Protein AF-A0A091UAT8-F1 (afdb_monomer)

Organism: NCBI:txid9218

Sequence (50 aa):
YKILGVSRGASIKDIKKAYRKLALQLHPDRNPDDPRAQEKFQDLGAAYEV

pLDDT: mean 74.62, std 9.91, range [46.78, 84.0]

Mean predicted aligned error: 6.26 Å

Secondary structure (DSSP, 8-state):
-TTTT--TT--HHHHHHHHHHHHHHS-TTT-TT-HHHHHHHHHHHHHHH-

InterPro domains:
  IPR001623 DnaJ domain [PF00226] (1-50)
  IPR001623 DnaJ domain [PR00625] (1-19)
  IPR001623 DnaJ domain [PR00625] (19-34)
  IPR001623 DnaJ domain [PR00625] (36-50)
  IPR001623 DnaJ domain [PS50076] (1-50)
  IPR001623 DnaJ domain [SM00271] (1-50)
  IPR001623 DnaJ domain [cd06257] (1-50)
  I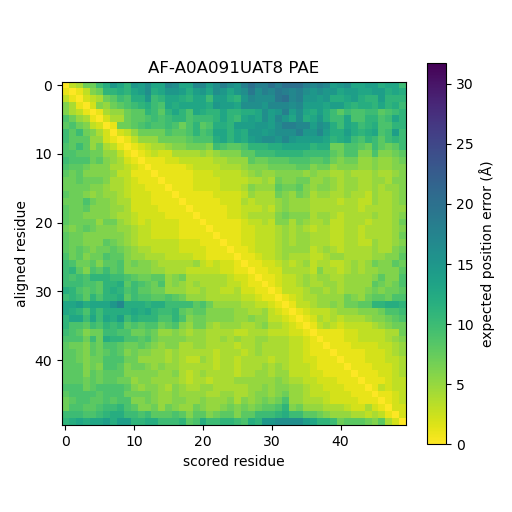PR036869 Chaperone J-domain superfa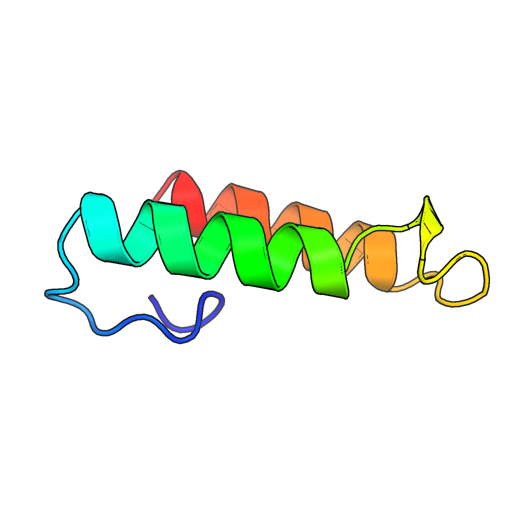mily [G3DSA:1.10.287.110] (1-50)
  IPR036869 Chaperone J-domain superfamily [SSF46565] (1-50)
  IPR051736 DnaJ homolog subfamily B member 11-like [PTHR44298] (1-50)

Nearest PDB structures (foldseek):
  2dn9-assembly1_A  TM=9.341E-01  e=1.745E-03  Homo sapiens
  7x89-assembly1_A  TM=8.578E-01  e=9.401E-04  Homo sapiens
  2ctw-assembly1_A  TM=8.900E-01  e=2.101E-03  Mus musculus
  6rzy-assembly2_B  TM=8.880E-01  e=4.414E-03  Plasmodium falciparum 3D7
  2ctq-assembly1_A  TM=8.905E-01  e=5.934E-02  Homo sapiens

Radius of gyration: 10.96 Å; Cα contacts (8 Å, |Δi|>4): 40; chains: 1; bounding box: 27×14×28 Å

Solvent-accessible surface area (backbone atoms only — not comparable to full-atom values): 2949 Å² total; per-residue (Å²): 63,84,80,66,72,41,59,96,80,58,50,72,69,53,50,54,52,45,48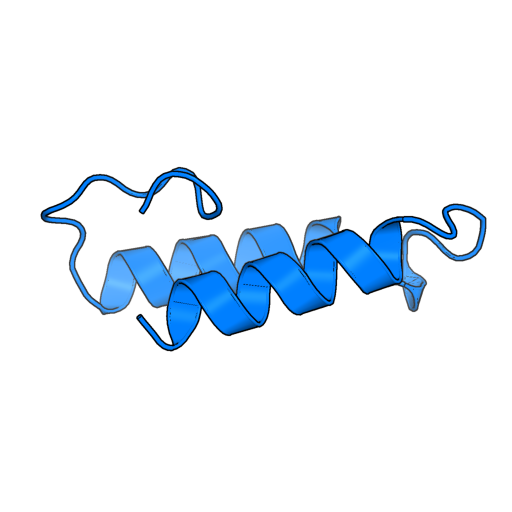,53,55,47,46,61,70,34,26,43,88,80,32,78,87,41,82,57,21,57,54,53,42,50,49,46,51,56,41,68,78,109

Foldseek 3Di:
DVLLVDDPPDDPVRLVVSLVVQCVVLPCVVVVPDPCSVVSNVSSVVVNVD

Structure (mmCIF, N/CA/C/O backbone):
data_AF-A0A091UAT8-F1
#
_entry.id   AF-A0A091UAT8-F1
#
loop_
_atom_site.group_PDB
_atom_site.id
_atom_site.type_symbol
_atom_site.label_atom_id
_atom_site.label_alt_id
_atom_site.label_comp_id
_atom_site.label_asym_id
_atom_site.label_entity_id
_atom_site.label_seq_id
_atom_site.pdbx_PDB_ins_code
_atom_site.Cartn_x
_atom_site.Cartn_y
_atom_site.Cartn_z
_atom_site.occupancy
_atom_site.B_iso_or_equiv
_atom_site.auth_seq_id
_atom_site.auth_comp_id
_atom_site.auth_asym_id
_atom_site.auth_atom_id
_atom_site.pdbx_PDB_model_num
ATOM 1 N N . TYR A 1 1 ? -10.037 -1.544 0.169 1.00 47.91 1 TYR A N 1
ATOM 2 C CA . TYR A 1 1 ? -10.358 -2.850 0.811 1.00 47.91 1 TYR A CA 1
ATOM 3 C C . TYR A 1 1 ? -9.950 -4.087 0.003 1.00 47.91 1 TYR A C 1
ATOM 5 O O . TYR A 1 1 ? -9.093 -4.820 0.473 1.00 47.91 1 TYR A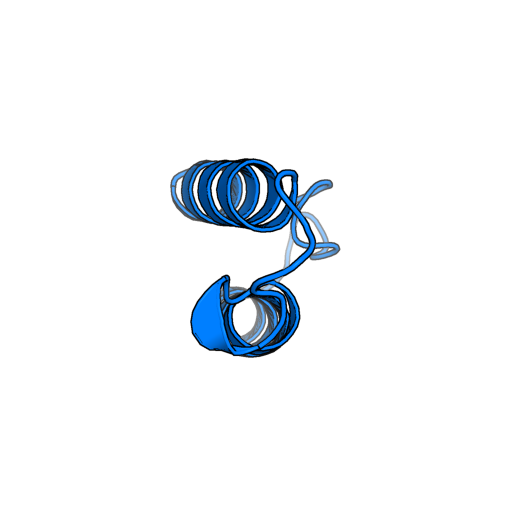 O 1
ATOM 13 N N . LYS A 1 2 ? -10.479 -4.336 -1.209 1.00 46.78 2 LYS A N 1
ATOM 14 C CA . LYS A 1 2 ? -10.136 -5.552 -1.989 1.00 46.78 2 LYS A CA 1
ATOM 15 C C . LYS A 1 2 ? -8.695 -5.568 -2.537 1.00 46.78 2 LYS A C 1
ATOM 17 O O . LYS A 1 2 ? -8.079 -6.622 -2.565 1.00 46.78 2 LYS A O 1
ATOM 22 N N . ILE A 1 3 ? -8.159 -4.400 -2.899 1.00 53.44 3 ILE A N 1
ATOM 23 C CA . ILE A 1 3 ? -6.822 -4.232 -3.503 1.00 53.44 3 ILE A CA 1
ATOM 24 C C . ILE A 1 3 ? -5.697 -4.374 -2.462 1.00 53.44 3 ILE A C 1
ATOM 26 O O . ILE A 1 3 ? -4.706 -5.057 -2.685 1.00 53.44 3 ILE A O 1
ATOM 30 N N . LEU A 1 4 ? -5.884 -3.799 -1.271 1.00 59.72 4 LEU A N 1
ATOM 31 C CA . LEU A 1 4 ? -4.942 -3.911 -0.147 1.00 59.72 4 LEU A CA 1
ATOM 32 C C . LEU A 1 4 ? -5.050 -5.245 0.617 1.00 59.72 4 LEU A C 1
ATOM 34 O O . LEU A 1 4 ? -4.287 -5.473 1.552 1.00 59.72 4 LEU A O 1
ATOM 38 N N . GLY A 1 5 ? -6.026 -6.100 0.283 1.00 61.34 5 GLY A N 1
ATOM 39 C CA . GLY A 1 5 ? -6.329 -7.317 1.047 1.00 61.34 5 GLY A CA 1
ATOM 40 C C . GLY A 1 5 ? -6.797 -7.050 2.486 1.00 61.34 5 GLY A C 1
ATOM 41 O O . GLY A 1 5 ? -6.806 -7.958 3.313 1.00 61.34 5 GLY A O 1
ATOM 42 N N . VAL A 1 6 ? -7.169 -5.808 2.805 1.00 58.19 6 VAL A N 1
ATOM 43 C CA . VAL A 1 6 ? -7.602 -5.394 4.145 1.00 58.19 6 VAL A CA 1
ATOM 44 C C . VAL A 1 6 ? -9.122 -5.408 4.236 1.00 58.19 6 VAL A C 1
ATOM 46 O O . VAL A 1 6 ? -9.826 -4.940 3.338 1.00 58.19 6 VAL A O 1
ATOM 49 N N . SER A 1 7 ? -9.634 -5.972 5.330 1.00 56.47 7 SER A N 1
ATOM 50 C CA . SER A 1 7 ? -11.073 -6.087 5.582 1.00 56.47 7 SER A CA 1
ATOM 51 C C . SER A 1 7 ? -11.727 -4.708 5.718 1.00 56.47 7 SER A C 1
ATOM 53 O O . SER A 1 7 ? -11.077 -3.764 6.161 1.00 56.47 7 SER A O 1
ATOM 55 N N . ARG A 1 8 ? -13.017 -4.586 5.370 1.00 59.31 8 ARG A N 1
ATOM 56 C CA . ARG A 1 8 ? -13.786 -3.316 5.362 1.00 59.31 8 ARG A CA 1
ATOM 57 C C . ARG A 1 8 ? -13.856 -2.575 6.706 1.00 59.31 8 ARG A C 1
ATOM 59 O O . ARG A 1 8 ? -14.286 -1.432 6.734 1.00 59.31 8 ARG A O 1
ATOM 66 N N . GLY A 1 9 ? -13.436 -3.226 7.791 1.00 65.12 9 GLY A N 1
ATOM 67 C CA . GLY A 1 9 ? -13.312 -2.657 9.137 1.00 65.12 9 GLY A CA 1
ATOM 68 C C . GLY A 1 9 ? -11.879 -2.635 9.676 1.00 65.12 9 GLY A C 1
ATOM 69 O O . GLY A 1 9 ? -11.688 -2.532 10.885 1.00 65.12 9 GLY A O 1
ATOM 70 N N . ALA A 1 10 ? -10.865 -2.798 8.820 1.00 66.88 10 ALA A N 1
ATOM 71 C CA . ALA A 1 10 ? -9.473 -2.715 9.240 1.00 66.88 10 ALA A CA 1
ATOM 72 C C . ALA A 1 10 ? -9.175 -1.312 9.785 1.00 66.88 10 ALA A C 1
ATOM 74 O O . ALA A 1 10 ? -9.502 -0.305 9.160 1.00 66.88 10 ALA A O 1
ATOM 75 N N . SER A 1 11 ? -8.539 -1.244 10.954 1.00 76.50 11 SER A N 1
ATOM 76 C CA . SER A 1 11 ? -8.153 0.037 11.537 1.00 76.50 11 SER A CA 1
ATOM 77 C C . SER A 1 11 ? -7.080 0.714 10.691 1.00 76.50 11 SER A C 1
ATOM 79 O O . SER A 1 11 ? -6.258 0.054 10.058 1.00 76.50 11 SER A O 1
ATOM 81 N N . ILE A 1 12 ? -7.008 2.045 10.758 1.00 75.81 12 ILE A N 1
ATOM 82 C CA . ILE A 1 12 ? -6.002 2.853 10.046 1.00 75.81 12 ILE A CA 1
ATOM 83 C C . ILE A 1 12 ? -4.576 2.328 10.309 1.00 75.81 12 ILE A C 1
ATOM 85 O O . ILE A 1 12 ? -3.733 2.330 9.414 1.00 75.81 12 ILE A O 1
ATOM 89 N N . LYS A 1 13 ? -4.307 1.813 11.520 1.00 81.56 13 LYS A N 1
ATOM 90 C CA . LYS A 1 13 ? -3.037 1.155 11.877 1.00 81.56 13 LYS A CA 1
ATOM 91 C C . LYS A 1 13 ? -2.758 -0.102 11.044 1.00 81.56 13 LYS A C 1
ATOM 93 O O . LYS A 1 13 ? -1.639 -0.254 10.556 1.00 81.56 13 LYS A O 1
ATOM 98 N N . ASP A 1 14 ? -3.749 -0.970 10.864 1.00 80.00 14 ASP A N 1
ATOM 99 C CA . ASP A 1 14 ? -3.633 -2.182 10.048 1.00 80.00 14 ASP A CA 1
ATOM 100 C C . ASP A 1 14 ? -3.496 -1.845 8.567 1.00 80.00 14 ASP A C 1
ATOM 102 O O . ASP A 1 14 ? -2.642 -2.414 7.892 1.00 80.00 14 ASP A O 1
ATOM 106 N N . ILE A 1 15 ? -4.247 -0.849 8.087 1.00 77.06 15 ILE A N 1
ATOM 107 C CA . ILE A 1 15 ? -4.147 -0.350 6.712 1.00 77.06 15 ILE A CA 1
ATOM 108 C C . ILE A 1 15 ? -2.735 0.186 6.446 1.00 77.06 15 ILE A C 1
ATOM 110 O O . ILE A 1 15 ? -2.102 -0.223 5.478 1.00 77.06 15 ILE A O 1
ATOM 114 N N . LYS A 1 16 ? -2.176 1.021 7.335 1.00 80.19 16 LYS A N 1
ATOM 115 C CA . LYS A 1 16 ? -0.801 1.540 7.198 1.00 80.19 16 LYS A CA 1
ATOM 116 C C . LYS A 1 16 ? 0.249 0.428 7.212 1.00 80.19 16 LYS A C 1
ATOM 118 O O . LYS A 1 16 ? 1.246 0.507 6.492 1.00 80.19 16 LYS A O 1
ATOM 123 N N . LYS A 1 17 ? 0.052 -0.594 8.050 1.00 83.81 17 LYS A N 1
ATOM 124 C CA . LYS A 1 17 ? 0.977 -1.726 8.186 1.00 83.81 17 LYS A CA 1
ATOM 125 C C . LYS A 1 17 ? 0.932 -2.631 6.953 1.00 83.81 17 LYS A C 1
ATOM 127 O O . LYS A 1 17 ? 1.988 -2.998 6.441 1.00 83.81 17 LYS A O 1
ATOM 132 N N . ALA A 1 18 ? -0.265 -2.938 6.454 1.00 81.06 18 ALA A N 1
ATOM 133 C CA . ALA A 1 18 ? -0.4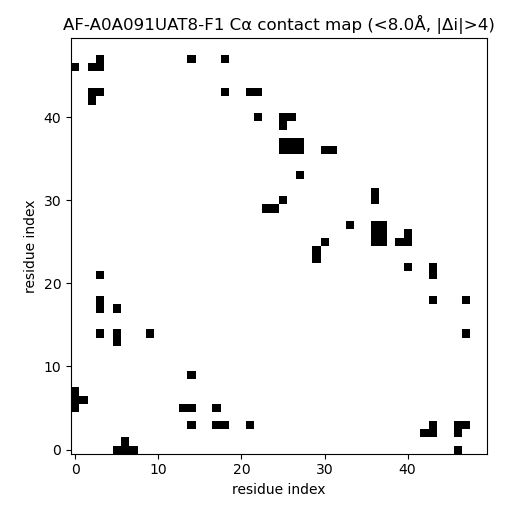76 -3.687 5.220 1.00 81.06 18 ALA A CA 1
ATOM 134 C C . ALA A 1 18 ? 0.055 -2.916 4.005 1.00 81.06 18 ALA A C 1
ATOM 136 O O . ALA A 1 18 ? 0.841 -3.474 3.246 1.00 81.06 18 ALA A O 1
ATOM 137 N N . TYR A 1 19 ? -0.269 -1.623 3.890 1.00 80.75 19 TYR A N 1
ATOM 138 C CA . TYR A 1 19 ? 0.223 -0.736 2.836 1.00 80.75 19 TYR A CA 1
ATOM 139 C C . TYR A 1 19 ? 1.748 -0.716 2.790 1.00 80.75 19 TYR A C 1
ATOM 141 O O . TYR A 1 19 ? 2.316 -0.981 1.743 1.00 80.75 19 TYR A O 1
ATOM 149 N N . ARG A 1 20 ? 2.444 -0.501 3.918 1.00 83.94 20 ARG A N 1
ATOM 150 C CA . ARG A 1 20 ? 3.920 -0.546 3.930 1.00 83.94 20 ARG A CA 1
ATOM 151 C C . ARG A 1 20 ? 4.467 -1.894 3.470 1.00 83.94 20 ARG A C 1
ATOM 153 O O . ARG A 1 20 ? 5.458 -1.932 2.749 1.00 83.94 20 ARG A O 1
ATOM 160 N N . LYS A 1 21 ? 3.844 -2.994 3.897 1.00 83.69 21 LYS A N 1
ATOM 161 C CA . LYS A 1 21 ? 4.293 -4.349 3.557 1.00 83.69 21 LYS A CA 1
ATOM 162 C C . LYS A 1 21 ? 4.099 -4.647 2.067 1.00 83.69 21 LYS A C 1
ATOM 164 O O . LYS A 1 21 ? 5.004 -5.190 1.443 1.00 83.69 21 LYS A O 1
ATOM 169 N N . LEU A 1 22 ? 2.956 -4.255 1.506 1.00 79.81 22 LEU A N 1
ATOM 170 C CA . LEU A 1 22 ? 2.648 -4.375 0.081 1.00 79.81 22 LEU A CA 1
ATOM 171 C C . LEU A 1 22 ? 3.479 -3.415 -0.768 1.00 79.81 22 LEU A C 1
ATOM 173 O O . LEU A 1 22 ? 4.022 -3.846 -1.771 1.00 79.81 22 LEU A O 1
ATOM 177 N N . ALA A 1 23 ? 3.660 -2.165 -0.347 1.00 81.62 23 ALA A N 1
ATOM 178 C CA . ALA A 1 23 ? 4.494 -1.185 -1.036 1.00 81.62 23 ALA A CA 1
ATOM 179 C C . ALA A 1 23 ? 5.942 -1.674 -1.145 1.00 81.62 23 ALA A C 1
ATOM 181 O O . ALA A 1 23 ? 6.539 -1.578 -2.205 1.00 81.62 23 ALA A O 1
ATOM 182 N N . LEU A 1 24 ? 6.495 -2.275 -0.086 1.00 82.75 24 LEU A N 1
ATOM 183 C CA . LEU A 1 24 ? 7.820 -2.896 -0.144 1.00 82.75 24 LEU A CA 1
ATOM 184 C C . LEU A 1 24 ? 7.865 -4.109 -1.084 1.00 82.75 24 LEU A C 1
ATOM 186 O O . LEU A 1 24 ? 8.880 -4.313 -1.737 1.00 82.75 24 LEU A O 1
ATOM 190 N N . GLN A 1 25 ? 6.801 -4.913 -1.163 1.00 80.56 25 GLN A N 1
ATOM 191 C CA . GLN A 1 25 ? 6.751 -6.067 -2.072 1.00 80.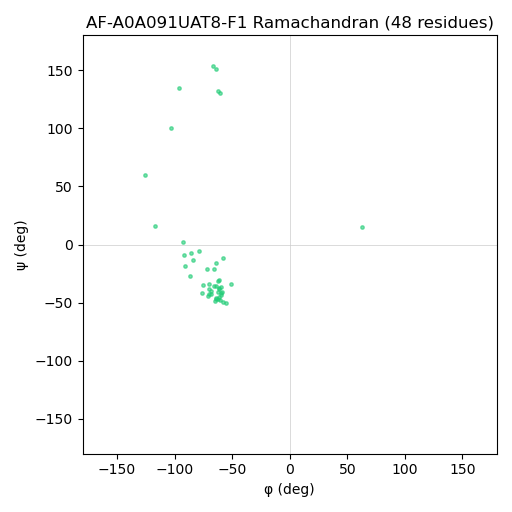56 25 GLN A CA 1
ATOM 192 C C . GLN A 1 25 ? 6.538 -5.676 -3.533 1.00 80.56 25 GLN A C 1
ATOM 194 O O . GLN A 1 25 ? 7.074 -6.334 -4.415 1.00 80.56 25 GLN A O 1
ATOM 199 N N . LEU A 1 26 ? 5.758 -4.629 -3.781 1.00 79.69 26 LEU A N 1
ATOM 200 C CA . LEU A 1 26 ? 5.405 -4.120 -5.104 1.00 79.69 26 LEU A CA 1
ATOM 201 C C . LEU A 1 26 ? 6.360 -3.021 -5.575 1.00 79.69 26 LEU A C 1
ATOM 203 O O . LEU A 1 26 ? 6.159 -2.462 -6.647 1.00 79.69 26 LEU A O 1
ATOM 207 N N . HIS A 1 27 ? 7.381 -2.694 -4.781 1.00 82.88 27 HIS A N 1
ATOM 208 C CA . HIS A 1 27 ? 8.289 -1.601 -5.085 1.00 82.88 27 HIS A CA 1
ATOM 209 C C . HIS A 1 27 ? 9.002 -1.861 -6.423 1.00 82.88 27 HIS A C 1
ATOM 211 O O . HIS A 1 27 ? 9.573 -2.946 -6.586 1.00 82.88 27 HIS A O 1
ATOM 217 N N . PRO A 1 28 ? 9.031 -0.892 -7.355 1.00 80.06 28 PRO A N 1
ATOM 218 C CA . PRO A 1 28 ? 9.688 -1.059 -8.653 1.00 80.06 28 PRO A CA 1
ATOM 219 C C . PRO A 1 28 ? 11.196 -1.305 -8.505 1.00 80.06 28 PRO A C 1
ATOM 221 O O . PRO A 1 28 ? 11.762 -2.090 -9.244 1.00 80.06 28 PRO A O 1
ATOM 224 N N . ASP A 1 29 ? 11.832 -0.745 -7.473 1.00 84.00 29 ASP A N 1
ATOM 225 C CA . ASP A 1 29 ? 13.250 -1.008 -7.151 1.00 84.00 29 ASP A CA 1
ATOM 226 C C . ASP A 1 29 ? 13.539 -2.484 -6.810 1.00 84.00 29 ASP A C 1
ATOM 228 O O . ASP A 1 29 ? 14.615 -2.997 -7.096 1.00 84.00 29 ASP A O 1
ATOM 232 N N . ARG A 1 30 ? 12.562 -3.199 -6.226 1.00 81.50 30 ARG A N 1
ATOM 233 C CA . ARG A 1 30 ? 12.682 -4.641 -5.944 1.00 81.50 30 ARG A CA 1
ATOM 234 C C . ARG A 1 30 ? 12.171 -5.518 -7.081 1.00 81.50 30 ARG A C 1
ATOM 236 O O . ARG A 1 30 ? 12.517 -6.694 -7.118 1.00 81.50 30 ARG A O 1
ATOM 243 N N . ASN A 1 31 ? 11.368 -4.952 -7.978 1.00 81.19 31 ASN A N 1
ATOM 244 C CA . ASN A 1 31 ? 10.848 -5.610 -9.171 1.00 81.19 31 ASN A CA 1
ATOM 245 C C . ASN A 1 31 ? 11.190 -4.785 -10.427 1.00 81.19 31 ASN A C 1
ATOM 247 O O . ASN A 1 31 ? 10.277 -4.340 -11.124 1.00 81.19 31 ASN A O 1
ATOM 251 N N . PRO A 1 32 ? 12.485 -4.556 -10.717 1.00 78.31 32 PRO A N 1
ATOM 252 C CA . PRO A 1 32 ? 12.899 -3.716 -11.843 1.00 78.31 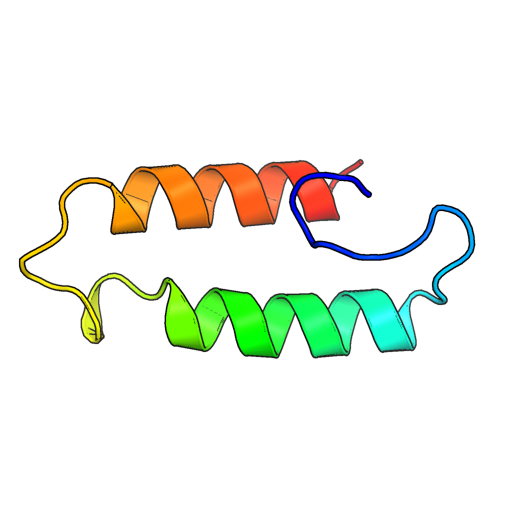32 PRO A CA 1
ATOM 253 C C . PRO A 1 32 ? 12.510 -4.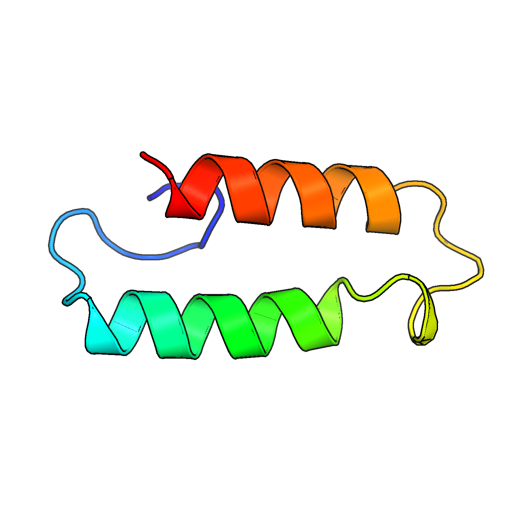319 -13.202 1.00 78.31 32 PRO A C 1
ATOM 255 O O . PRO A 1 32 ? 12.395 -3.594 -14.184 1.00 78.31 32 PRO A O 1
ATOM 258 N N . ASP A 1 33 ? 12.270 -5.631 -13.240 1.00 80.75 33 ASP A N 1
ATOM 259 C CA . ASP A 1 33 ? 11.872 -6.398 -14.425 1.00 80.75 33 ASP A CA 1
ATOM 260 C C . ASP A 1 33 ? 10.348 -6.512 -14.605 1.00 80.75 33 ASP A C 1
ATOM 262 O O . ASP A 1 33 ? 9.876 -7.006 -15.626 1.00 80.75 33 ASP A O 1
ATOM 266 N N . ASP A 1 34 ? 9.553 -6.084 -13.618 1.00 79.44 34 ASP A N 1
ATOM 267 C CA . ASP A 1 34 ? 8.100 -6.234 -13.664 1.00 79.44 34 ASP A CA 1
ATOM 268 C C .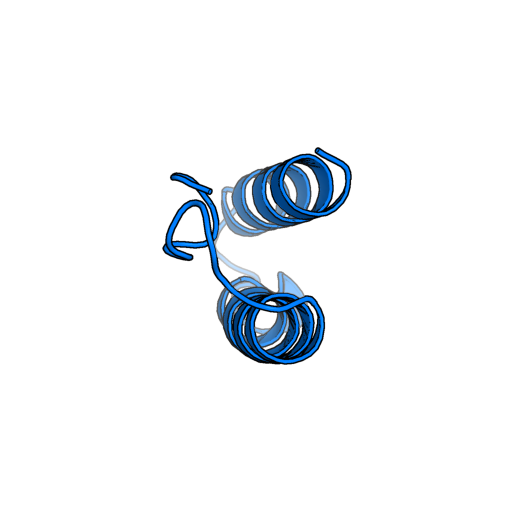 ASP A 1 34 ? 7.448 -4.885 -14.017 1.00 79.44 34 ASP A C 1
ATOM 270 O O . ASP A 1 34 ? 7.266 -4.031 -13.143 1.00 79.44 34 ASP A O 1
ATOM 274 N N . PRO A 1 35 ? 7.046 -4.656 -15.282 1.00 78.50 35 PRO A N 1
ATOM 275 C CA . PRO A 1 35 ? 6.402 -3.405 -15.687 1.00 78.50 35 PRO A CA 1
ATOM 276 C C . PRO A 1 35 ? 5.046 -3.195 -14.998 1.00 78.50 35 PRO A C 1
ATOM 278 O O . PRO A 1 35 ? 4.540 -2.075 -14.952 1.00 78.50 35 PRO A O 1
ATOM 281 N N . ARG A 1 36 ? 4.464 -4.250 -14.407 1.00 79.25 36 ARG A N 1
ATOM 282 C CA . ARG A 1 36 ? 3.233 -4.157 -13.618 1.00 79.25 36 ARG A CA 1
ATOM 283 C C . ARG A 1 36 ? 3.502 -3.781 -12.165 1.00 79.25 36 ARG A C 1
ATOM 285 O O . ARG A 1 36 ? 2.542 -3.533 -11.444 1.00 79.25 36 ARG A O 1
ATOM 292 N N . ALA A 1 37 ? 4.755 -3.720 -11.708 1.00 79.56 37 ALA A N 1
ATOM 293 C CA . ALA A 1 37 ? 5.085 -3.224 -10.371 1.00 79.56 37 ALA A CA 1
ATOM 294 C C . ALA A 1 37 ? 4.609 -1.777 -10.192 1.00 79.56 37 ALA A C 1
ATOM 296 O O . ALA A 1 37 ? 3.960 -1.469 -9.196 1.00 79.56 37 ALA A O 1
ATOM 297 N N . GLN A 1 38 ? 4.830 -0.931 -11.203 1.00 79.00 38 GLN A N 1
ATOM 298 C CA . GLN A 1 38 ? 4.342 0.448 -11.243 1.00 79.00 38 GLN A CA 1
ATOM 299 C C . GLN A 1 38 ? 2.811 0.506 -11.125 1.00 79.00 38 GLN A C 1
ATOM 301 O O . GLN A 1 38 ? 2.284 1.218 -10.274 1.00 79.00 38 GLN A O 1
ATOM 306 N N . GLU A 1 39 ? 2.108 -0.292 -11.933 1.00 82.62 39 GLU A N 1
ATOM 307 C CA . GLU A 1 39 ? 0.642 -0.351 -11.973 1.00 82.62 39 GLU A CA 1
ATOM 308 C C . GLU A 1 39 ? 0.068 -0.823 -10.628 1.00 82.62 39 GLU A C 1
ATOM 310 O O . GLU A 1 39 ? -0.800 -0.174 -10.051 1.00 82.62 39 GLU A O 1
ATOM 315 N N . LYS A 1 40 ? 0.632 -1.896 -10.055 1.00 80.31 40 LYS A N 1
ATOM 316 C CA . LYS A 1 40 ? 0.244 -2.419 -8.737 1.00 80.31 40 LYS A CA 1
ATOM 317 C C . LYS A 1 40 ? 0.531 -1.422 -7.612 1.00 80.31 40 LYS A C 1
ATOM 319 O O . LYS A 1 40 ? -0.230 -1.367 -6.651 1.00 80.31 40 LYS A O 1
ATOM 324 N N . PHE A 1 41 ? 1.615 -0.651 -7.701 1.00 81.44 41 PHE A N 1
ATOM 325 C CA . PHE A 1 41 ? 1.945 0.385 -6.721 1.00 81.44 41 PHE A CA 1
ATOM 326 C C . PHE A 1 41 ? 0.969 1.568 -6.803 1.00 81.44 41 PHE A C 1
ATOM 328 O O . PHE A 1 41 ? 0.543 2.091 -5.773 1.00 81.44 41 PHE A O 1
ATOM 335 N N . GLN A 1 42 ? 0.560 1.945 -8.017 1.00 80.38 42 GLN A N 1
ATOM 336 C CA . GLN A 1 42 ? -0.473 2.953 -8.259 1.00 80.38 42 GLN A CA 1
ATOM 337 C C . GLN A 1 42 ? -1.836 2.508 -7.711 1.00 80.38 42 GLN A C 1
ATOM 339 O O . GLN A 1 42 ? -2.485 3.263 -6.986 1.00 80.38 42 GLN A O 1
ATOM 344 N N . ASP A 1 43 ? -2.224 1.259 -7.979 1.00 79.50 43 ASP A N 1
ATOM 345 C CA . ASP A 1 43 ? -3.462 0.652 -7.476 1.00 79.50 43 ASP A CA 1
ATOM 346 C C . ASP A 1 43 ? -3.464 0.588 -5.936 1.00 79.50 43 ASP A C 1
ATOM 348 O O . ASP A 1 43 ? -4.469 0.874 -5.282 1.00 79.50 43 ASP A O 1
ATOM 352 N N . LEU A 1 44 ? -2.303 0.306 -5.329 1.00 77.88 44 LEU A N 1
ATOM 353 C CA . LEU A 1 44 ? -2.114 0.315 -3.877 1.00 77.88 44 LEU A CA 1
ATOM 354 C C . LEU A 1 44 ? -2.339 1.706 -3.264 1.00 77.88 44 LEU A C 1
ATOM 356 O O . LEU A 1 44 ? -2.945 1.808 -2.195 1.00 77.88 44 LEU A O 1
ATOM 360 N N . GLY A 1 45 ? -1.851 2.760 -3.925 1.00 73.88 45 GLY A N 1
ATOM 361 C CA . GLY A 1 45 ? -2.059 4.153 -3.524 1.00 73.88 45 GLY A CA 1
ATOM 362 C C . GLY A 1 45 ? -3.529 4.558 -3.611 1.00 73.88 45 GLY A C 1
ATOM 363 O O . GLY A 1 45 ? -4.093 5.036 -2.628 1.00 73.88 45 GLY A O 1
ATOM 364 N N . ALA A 1 46 ? -4.179 4.256 -4.738 1.00 76.81 46 ALA A N 1
ATOM 365 C CA . ALA A 1 46 ? -5.608 4.504 -4.932 1.00 76.81 46 ALA A CA 1
ATOM 366 C C . ALA A 1 46 ? -6.473 3.760 -3.900 1.00 76.81 46 ALA A C 1
ATOM 368 O O . ALA A 1 46 ? -7.466 4.283 -3.402 1.00 76.81 46 ALA A O 1
ATOM 369 N N . ALA A 1 47 ? -6.071 2.547 -3.519 1.00 73.00 47 ALA A N 1
ATOM 370 C CA . ALA A 1 47 ? -6.761 1.766 -2.503 1.00 73.00 47 ALA A CA 1
ATOM 371 C C . ALA A 1 47 ? -6.582 2.290 -1.069 1.00 73.00 47 ALA A C 1
ATOM 373 O O . ALA A 1 47 ? -7.369 1.902 -0.203 1.00 73.00 47 ALA A O 1
ATOM 374 N N . TYR A 1 48 ? -5.538 3.083 -0.811 1.00 69.69 48 TYR A N 1
ATOM 375 C CA . TYR A 1 48 ? -5.275 3.734 0.476 1.00 69.69 48 TYR A CA 1
ATOM 376 C C . TYR A 1 48 ? -5.998 5.084 0.600 1.00 69.69 48 TYR A C 1
ATOM 378 O O . TYR A 1 48 ? -6.297 5.507 1.714 1.00 69.69 48 TYR A O 1
ATOM 386 N N . GLU A 1 49 ? -6.266 5.748 -0.526 1.00 66.06 49 GLU A N 1
ATOM 387 C CA . GLU A 1 49 ? -6.932 7.057 -0.583 1.00 66.06 49 GLU A CA 1
ATOM 388 C C . GLU A 1 49 ? -8.477 6.971 -0.535 1.00 66.06 49 GLU A C 1
ATOM 390 O O . GLU A 1 49 ? -9.135 7.976 -0.272 1.00 66.06 49 GLU A O 1
ATOM 395 N N . VAL A 1 50 ? -9.045 5.769 -0.732 1.00 60.81 50 VAL A N 1
ATOM 396 C CA . VAL A 1 50 ? -10.481 5.417 -0.589 1.00 60.81 50 VAL A CA 1
ATOM 397 C C . VAL A 1 50 ? -10.824 4.911 0.809 1.00 60.81 50 VAL A C 1
ATOM 399 O O . VAL A 1 50 ? -11.876 5.339 1.336 1.00 60.81 50 VAL A O 1
#